Protein AF-A0A7V4ZF81-F1 (afdb_monomer_lite)

Radius of gyration: 16.07 Å; chains: 1; bounding box: 45×24×45 Å

Sequence (93 aa):
MTLKTLTPLWTGGVDGNCDRLHETGLIGSLRWWYEAIVRGLGGYACDPTEHSCTFDEEKYRKSKADDERQRLRDAGVCDACQLFGCTGWARKF

Foldseek 3Di:
DDDDDPDDDADQDPVRGGPDDDVVRVLVVVLVVVCVVCVVVVFDDDDPVDLQAAFAVVQLVPDPDPDNQVSRVSRRQGPSCQASNHHVGDHPD

Secondary structure (DSSP, 8-state):
-----SS------TTSS-SS--HHHHHHHHHHHHHHHHHHTT-----TTTT--B--HHHHHH---SSHHHHHHHTT--TTHHHH-BBTB----

Structure (mmCIF, N/CA/C/O backbone):
data_AF-A0A7V4ZF81-F1
#
_entry.id   AF-A0A7V4ZF81-F1
#
loop_
_atom_site.group_PDB
_atom_site.id
_atom_site.type_symbol
_atom_site.label_atom_id
_atom_site.label_alt_id
_atom_site.label_comp_id
_atom_site.label_asym_id
_atom_site.label_entity_id
_atom_site.label_seq_id
_atom_site.pdbx_PDB_ins_code
_atom_site.Cartn_x
_atom_site.Cartn_y
_atom_site.Cartn_z
_atom_site.occupancy
_atom_site.B_iso_or_equiv
_atom_site.auth_seq_id
_atom_site.auth_comp_id
_atom_site.auth_asym_id
_atom_site.auth_atom_id
_atom_site.pdbx_PDB_model_num
ATOM 1 N N . MET A 1 1 ? -3.477 -12.944 -16.514 1.00 80.25 1 MET A N 1
ATOM 2 C CA . MET A 1 1 ? -3.011 -11.797 -17.325 1.00 80.25 1 MET A CA 1
ATOM 3 C C . MET A 1 1 ? -1.544 -12.016 -17.644 1.00 80.25 1 MET A C 1
ATOM 5 O O . MET A 1 1 ? -0.830 -12.452 -16.752 1.00 80.25 1 MET A O 1
ATOM 9 N N . THR A 1 2 ? -1.105 -11.734 -18.870 1.00 91.31 2 THR A N 1
ATOM 10 C CA . THR A 1 2 ? 0.301 -11.883 -19.280 1.00 91.31 2 THR A CA 1
ATOM 11 C C . THR A 1 2 ? 0.814 -10.531 -19.755 1.00 91.31 2 THR A C 1
ATOM 13 O O . THR A 1 2 ? 0.197 -9.921 -20.625 1.00 91.31 2 THR A O 1
ATOM 16 N N . LEU A 1 3 ? 1.916 -10.055 -19.174 1.00 88.94 3 LEU A N 1
ATOM 17 C CA . LEU A 1 3 ? 2.556 -8.794 -19.545 1.00 88.94 3 LEU A CA 1
ATOM 18 C C . LEU A 1 3 ? 3.827 -9.076 -20.344 1.00 88.94 3 LEU A C 1
ATOM 20 O O . LEU A 1 3 ? 4.581 -9.991 -20.017 1.00 88.94 3 LEU A O 1
ATOM 24 N N . LYS A 1 4 ? 4.064 -8.275 -21.383 1.00 93.44 4 LYS A N 1
ATOM 25 C CA . LYS A 1 4 ? 5.288 -8.311 -22.184 1.00 93.44 4 LYS A CA 1
ATOM 26 C C . LYS A 1 4 ? 5.973 -6.959 -22.083 1.00 93.44 4 LYS A C 1
ATOM 28 O O . LYS A 1 4 ? 5.352 -5.934 -22.356 1.00 93.44 4 LYS A O 1
ATOM 33 N N . THR A 1 5 ? 7.243 -6.958 -21.704 1.00 91.88 5 THR A N 1
ATOM 34 C CA . THR A 1 5 ? 8.025 -5.727 -21.649 1.00 91.88 5 THR A CA 1
ATOM 35 C C . THR A 1 5 ? 8.447 -5.325 -23.067 1.00 91.88 5 THR A C 1
ATOM 37 O O . THR A 1 5 ? 8.840 -6.168 -23.875 1.00 91.88 5 THR A O 1
ATOM 40 N N . LEU A 1 6 ? 8.308 -4.038 -23.397 1.00 95.38 6 LEU A N 1
ATOM 41 C CA . LEU A 1 6 ? 8.755 -3.490 -24.688 1.00 95.38 6 LEU A CA 1
ATOM 42 C C . LEU A 1 6 ? 10.253 -3.161 -24.680 1.00 95.38 6 LEU A C 1
ATOM 44 O O . LEU A 1 6 ? 10.905 -3.181 -25.718 1.00 95.38 6 LEU A O 1
ATOM 48 N N . THR A 1 7 ? 10.793 -2.899 -23.494 1.00 93.38 7 THR A N 1
ATOM 49 C CA . THR A 1 7 ? 12.216 -2.711 -23.212 1.00 93.38 7 THR A CA 1
ATOM 50 C C . THR A 1 7 ? 12.646 -3.708 -22.138 1.00 93.38 7 THR A C 1
ATOM 52 O O . THR A 1 7 ? 11.783 -4.300 -21.477 1.00 93.38 7 THR A O 1
ATOM 55 N N . PRO A 1 8 ? 13.955 -3.918 -21.915 1.00 88.94 8 PRO A N 1
ATOM 56 C CA . PRO A 1 8 ? 14.394 -4.605 -20.710 1.00 88.94 8 PRO A CA 1
ATOM 57 C C . PRO A 1 8 ? 13.850 -3.879 -19.471 1.00 88.94 8 PRO A C 1
ATOM 59 O O . PRO A 1 8 ? 13.677 -2.658 -19.478 1.00 88.94 8 PRO A O 1
ATOM 62 N N . LEU A 1 9 ? 13.526 -4.649 -18.439 1.00 88.56 9 LEU A N 1
ATOM 63 C CA . LEU A 1 9 ? 13.076 -4.140 -17.151 1.00 88.56 9 LEU A CA 1
ATOM 64 C C . LEU A 1 9 ? 14.150 -4.474 -16.125 1.00 88.56 9 LEU A C 1
ATOM 66 O O . LEU A 1 9 ? 14.633 -5.605 -16.087 1.00 88.56 9 LEU A O 1
ATOM 70 N N . TRP A 1 10 ? 14.508 -3.492 -15.309 1.00 87.00 10 TRP A N 1
ATOM 71 C CA . TRP A 1 10 ? 15.567 -3.627 -14.321 1.00 87.00 10 TRP A CA 1
ATOM 72 C C . TRP A 1 10 ? 15.001 -3.483 -12.917 1.00 87.00 10 TRP A C 1
ATOM 74 O O . TRP A 1 10 ? 14.185 -2.604 -12.646 1.00 87.00 10 TRP A O 1
ATOM 84 N N . THR A 1 11 ? 15.478 -4.331 -12.017 1.00 88.25 11 THR A N 1
ATOM 85 C CA . THR A 1 11 ? 15.235 -4.231 -10.577 1.00 88.25 11 THR A CA 1
ATOM 86 C C . THR A 1 11 ? 16.572 -4.315 -9.858 1.00 88.25 11 THR A C 1
ATOM 88 O O . THR A 1 11 ? 17.436 -5.084 -10.276 1.00 88.25 11 THR A O 1
ATOM 91 N N . GLY A 1 12 ? 16.753 -3.534 -8.795 1.00 85.62 12 GLY A N 1
ATOM 92 C CA . GLY A 1 12 ? 17.985 -3.570 -8.010 1.00 85.62 12 GLY A CA 1
ATOM 93 C C . GLY A 1 12 ? 18.090 -4.861 -7.200 1.00 85.62 12 GLY A C 1
ATOM 94 O O . GLY A 1 12 ? 17.215 -5.141 -6.382 1.00 85.62 12 GLY A O 1
ATOM 95 N N . GLY A 1 13 ? 19.145 -5.639 -7.441 1.00 84.62 13 GLY A N 1
ATOM 96 C CA . GLY A 1 13 ? 19.570 -6.739 -6.580 1.00 84.62 13 GLY A CA 1
ATOM 97 C C . GLY A 1 13 ? 20.449 -6.258 -5.423 1.00 84.62 13 GLY A C 1
ATOM 98 O O . GLY A 1 13 ? 20.675 -5.060 -5.251 1.00 84.62 13 GLY A O 1
ATOM 99 N N . VAL A 1 14 ? 20.967 -7.205 -4.634 1.00 86.50 14 VAL A N 1
ATOM 100 C CA . VAL A 1 14 ? 21.769 -6.923 -3.423 1.00 86.50 14 VAL A CA 1
ATOM 101 C C . VAL A 1 14 ? 22.999 -6.063 -3.735 1.00 86.50 14 VAL A C 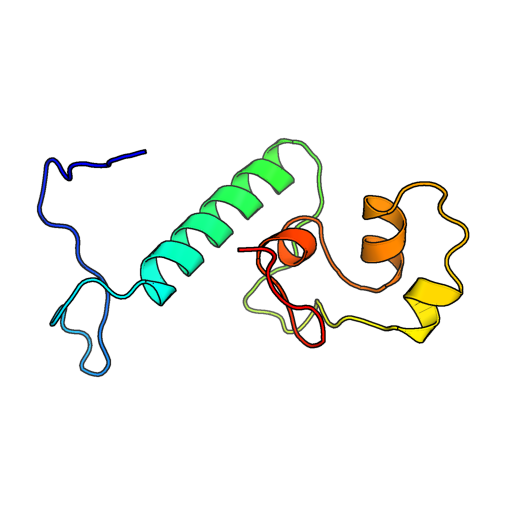1
ATOM 103 O O . VAL A 1 14 ? 23.275 -5.112 -3.011 1.00 86.50 14 VAL A O 1
ATOM 106 N N . ASP A 1 15 ? 23.674 -6.333 -4.853 1.00 88.69 15 ASP A N 1
ATOM 107 C CA . ASP A 1 15 ? 24.869 -5.595 -5.286 1.00 88.69 15 ASP A CA 1
ATOM 108 C C . ASP A 1 15 ? 24.541 -4.341 -6.123 1.00 88.69 15 ASP A C 1
ATOM 110 O O . ASP A 1 15 ? 25.403 -3.807 -6.819 1.00 88.69 15 ASP A O 1
ATOM 114 N N . GLY A 1 16 ? 23.277 -3.899 -6.145 1.00 81.56 16 GLY A N 1
ATOM 115 C CA . GLY A 1 16 ? 22.814 -2.781 -6.980 1.00 81.56 16 GLY A CA 1
ATOM 116 C C . GLY A 1 16 ? 22.704 -3.104 -8.477 1.00 81.56 16 GLY A C 1
ATOM 117 O O . GLY A 1 16 ? 22.303 -2.248 -9.263 1.00 81.56 16 GLY A O 1
ATOM 118 N N . ASN A 1 17 ? 23.007 -4.342 -8.874 1.00 84.06 17 ASN A N 1
ATOM 119 C CA . ASN A 1 17 ? 22.885 -4.836 -10.243 1.00 84.06 17 ASN A CA 1
ATOM 120 C C . ASN A 1 17 ? 21.593 -5.637 -10.434 1.00 84.06 17 ASN A C 1
ATOM 122 O O . ASN A 1 17 ? 21.062 -6.218 -9.490 1.00 84.06 17 ASN A O 1
ATOM 126 N N . CYS A 1 18 ? 21.098 -5.696 -11.671 1.00 82.44 18 CYS A N 1
ATOM 127 C CA . CYS A 1 18 ? 19.941 -6.514 -12.026 1.00 82.44 18 CYS A CA 1
ATOM 128 C C . CYS A 1 18 ? 20.399 -7.920 -12.448 1.00 82.44 18 CYS A C 1
ATOM 130 O O . CYS A 1 18 ? 20.670 -8.161 -13.622 1.00 82.44 18 CYS A O 1
ATOM 132 N N . ASP A 1 19 ? 20.489 -8.841 -11.490 1.00 84.06 19 ASP A N 1
ATOM 133 C CA . ASP A 1 19 ? 20.763 -10.272 -11.704 1.00 84.06 19 ASP A CA 1
ATOM 134 C C . ASP A 1 19 ? 19.512 -11.046 -12.159 1.00 84.06 19 ASP A C 1
ATOM 136 O O . ASP A 1 19 ? 19.597 -12.011 -12.918 1.00 84.06 19 ASP A O 1
ATOM 140 N N . ARG A 1 20 ? 18.334 -10.592 -11.723 1.00 85.75 20 ARG A N 1
ATOM 141 C CA . ARG A 1 20 ? 17.011 -11.084 -12.120 1.00 85.75 20 ARG A CA 1
ATOM 142 C C . ARG A 1 20 ? 15.951 -10.012 -11.883 1.00 85.75 20 ARG A C 1
ATOM 144 O O . ARG A 1 20 ? 16.212 -9.005 -11.230 1.00 85.75 20 ARG A O 1
ATOM 151 N N . LEU A 1 21 ? 14.732 -10.268 -12.356 1.00 87.12 21 LEU A N 1
ATOM 152 C CA . LEU A 1 21 ? 13.565 -9.502 -11.926 1.00 87.12 21 LEU A CA 1
ATOM 153 C C . LEU A 1 21 ? 13.196 -9.891 -10.493 1.00 87.12 21 LEU A C 1
ATOM 155 O O . LEU A 1 21 ? 12.822 -11.032 -10.226 1.00 87.12 21 LEU A O 1
ATOM 159 N N . HIS A 1 22 ? 13.295 -8.938 -9.573 1.00 89.88 22 HIS A N 1
ATOM 160 C CA . HIS A 1 22 ? 12.907 -9.119 -8.180 1.00 89.88 22 HIS A CA 1
ATOM 161 C C . HIS A 1 22 ? 11.436 -8.748 -8.001 1.00 89.88 22 HIS A C 1
ATOM 163 O O . HIS A 1 22 ? 11.048 -7.586 -8.142 1.00 89.88 22 HIS A O 1
ATOM 169 N N . GLU A 1 23 ? 10.614 -9.737 -7.649 1.00 89.75 23 GLU A N 1
ATOM 170 C CA . GLU A 1 23 ? 9.178 -9.555 -7.397 1.00 89.75 23 GLU A CA 1
ATOM 171 C C . GLU A 1 23 ? 8.907 -8.485 -6.334 1.00 89.75 23 GLU A C 1
ATOM 173 O O . GLU A 1 23 ? 7.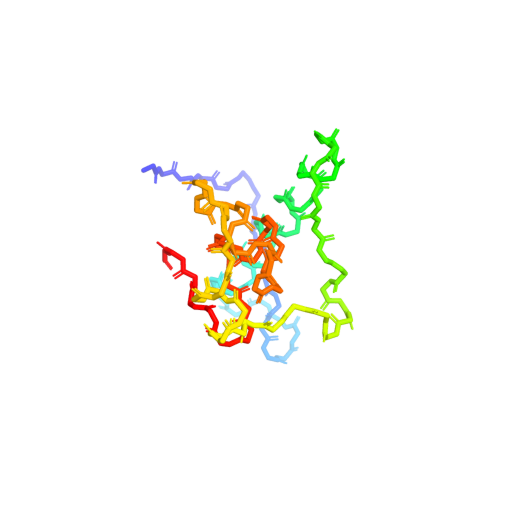973 -7.700 -6.459 1.00 89.75 23 GLU A O 1
ATOM 178 N N . THR A 1 24 ? 9.760 -8.396 -5.313 1.00 90.88 24 THR A N 1
ATOM 179 C CA . THR A 1 24 ? 9.680 -7.374 -4.261 1.00 90.88 24 THR A CA 1
ATOM 180 C C . THR A 1 24 ? 9.815 -5.955 -4.813 1.00 90.88 24 THR A C 1
ATOM 182 O O . THR A 1 24 ? 9.088 -5.066 -4.373 1.00 90.88 24 THR A O 1
ATOM 185 N N . GLY A 1 25 ? 10.674 -5.749 -5.817 1.00 90.38 25 GLY A N 1
ATOM 186 C CA . GLY A 1 25 ? 10.809 -4.473 -6.519 1.00 90.38 25 GLY A CA 1
ATOM 187 C C . GLY A 1 25 ? 9.541 -4.114 -7.292 1.00 90.38 25 GLY A C 1
ATOM 188 O O . GLY A 1 25 ? 9.039 -2.998 -7.167 1.00 90.38 25 GLY A O 1
ATOM 189 N N . LEU A 1 26 ? 8.964 -5.084 -8.011 1.00 92.06 26 LEU A N 1
ATOM 190 C CA . LEU A 1 26 ? 7.703 -4.895 -8.737 1.00 92.06 26 LEU A CA 1
ATOM 191 C C . LEU A 1 26 ? 6.545 -4.561 -7.790 1.00 92.06 26 LEU A C 1
ATOM 193 O O . LEU A 1 26 ? 5.796 -3.618 -8.038 1.00 92.06 26 LEU A O 1
ATOM 197 N N . ILE A 1 27 ? 6.416 -5.297 -6.684 1.00 93.56 27 ILE A N 1
ATOM 198 C CA . ILE A 1 27 ? 5.377 -5.069 -5.671 1.00 93.56 27 ILE A CA 1
ATOM 199 C C . ILE A 1 27 ? 5.545 -3.691 -5.024 1.00 93.56 27 ILE A C 1
ATOM 201 O O . ILE A 1 27 ? 4.553 -2.989 -4.833 1.00 93.56 27 ILE A O 1
ATOM 205 N N . GLY A 1 28 ? 6.780 -3.271 -4.735 1.00 92.25 28 GLY A N 1
ATOM 206 C CA . GLY A 1 28 ? 7.075 -1.929 -4.230 1.00 92.25 28 GLY A CA 1
ATOM 207 C C . GLY A 1 28 ? 6.658 -0.827 -5.207 1.00 92.25 28 GLY A C 1
ATOM 208 O O . GLY A 1 28 ? 6.000 0.133 -4.806 1.00 92.25 28 GLY A O 1
ATOM 209 N N . SER A 1 29 ? 6.955 -0.985 -6.502 1.00 93.06 29 SER A N 1
ATOM 210 C CA . SER A 1 29 ? 6.508 -0.043 -7.538 1.00 93.06 29 SER A CA 1
ATOM 211 C C . SER A 1 29 ? 4.984 0.000 -7.675 1.00 93.06 29 SER A C 1
ATOM 213 O O . SER A 1 29 ? 4.412 1.082 -7.811 1.00 93.06 29 SER A O 1
ATOM 215 N N . LEU A 1 30 ? 4.313 -1.155 -7.608 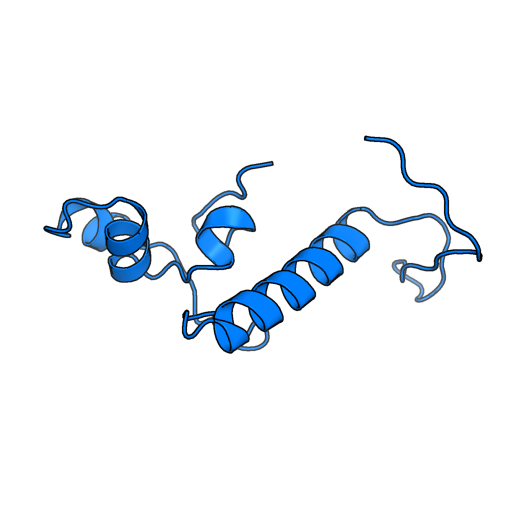1.00 94.81 30 LEU A N 1
ATOM 216 C CA . LEU A 1 30 ? 2.850 -1.232 -7.628 1.00 94.81 30 LEU A CA 1
ATOM 217 C C . LEU A 1 30 ? 2.235 -0.527 -6.419 1.00 94.81 30 LEU A C 1
ATOM 219 O O . LEU A 1 30 ? 1.286 0.237 -6.585 1.00 94.81 30 LEU A O 1
ATOM 223 N N . ARG A 1 31 ? 2.796 -0.739 -5.223 1.00 95.38 31 ARG A N 1
ATOM 224 C CA . ARG A 1 31 ? 2.378 -0.035 -4.009 1.00 95.38 31 ARG A CA 1
ATOM 225 C C . ARG A 1 31 ? 2.506 1.470 -4.195 1.00 95.38 31 ARG A C 1
ATOM 227 O O . ARG A 1 31 ? 1.539 2.182 -3.961 1.00 95.38 31 ARG A O 1
ATOM 234 N N . TRP A 1 32 ? 3.659 1.944 -4.662 1.00 95.12 32 TRP A N 1
ATOM 235 C CA . TRP A 1 32 ? 3.907 3.373 -4.852 1.00 95.12 32 TRP A CA 1
ATOM 236 C C . TRP A 1 32 ? 2.879 4.022 -5.794 1.00 95.12 32 TRP A C 1
ATOM 238 O O . TRP A 1 32 ? 2.262 5.028 -5.441 1.00 95.12 32 TRP A O 1
ATOM 248 N N . TRP A 1 33 ? 2.618 3.406 -6.954 1.00 96.69 33 TRP A N 1
ATOM 249 C CA . TRP A 1 33 ? 1.593 3.890 -7.887 1.00 96.69 33 TRP A CA 1
ATOM 250 C C . TRP A 1 33 ? 0.183 3.826 -7.300 1.00 96.69 33 TRP A C 1
ATOM 252 O O . TRP A 1 33 ? -0.609 4.747 -7.502 1.00 96.69 33 TRP A O 1
ATOM 262 N N . TYR A 1 34 ? -0.137 2.774 -6.547 1.00 96.50 34 TYR A N 1
ATOM 263 C CA . TYR A 1 34 ? -1.424 2.664 -5.870 1.00 96.50 34 TYR A CA 1
ATOM 264 C C . TYR A 1 34 ? -1.617 3.775 -4.836 1.00 96.50 34 TYR A C 1
ATOM 266 O O . TYR A 1 34 ? -2.674 4.396 -4.797 1.00 96.50 34 TYR A O 1
ATOM 274 N N . GLU A 1 35 ? -0.597 4.084 -4.035 1.00 96.06 35 GLU A N 1
ATOM 275 C CA . GLU A 1 35 ? -0.667 5.185 -3.078 1.00 96.06 35 GLU A CA 1
ATOM 276 C C . GLU A 1 35 ? -0.862 6.542 -3.777 1.00 96.06 35 GLU A C 1
ATOM 278 O O . GLU A 1 35 ? -1.630 7.373 -3.291 1.00 96.06 35 GLU A O 1
ATOM 283 N N . ALA A 1 36 ? -0.222 6.766 -4.932 1.00 96.25 36 ALA A N 1
ATOM 284 C CA . ALA A 1 36 ? -0.444 7.966 -5.741 1.00 96.25 36 ALA A CA 1
ATOM 285 C C . ALA A 1 36 ? -1.906 8.078 -6.210 1.00 96.25 36 ALA A C 1
ATOM 287 O O . ALA A 1 36 ? -2.507 9.148 -6.106 1.00 96.25 36 ALA A O 1
ATOM 288 N N . ILE A 1 37 ? -2.507 6.969 -6.653 1.00 97.50 37 ILE A N 1
ATOM 289 C CA . ILE A 1 37 ? -3.924 6.913 -7.045 1.00 97.50 37 ILE A CA 1
ATOM 290 C C . ILE A 1 37 ? -4.835 7.164 -5.838 1.00 97.50 37 ILE A C 1
ATOM 292 O O . ILE A 1 37 ? -5.751 7.978 -5.928 1.00 97.50 37 ILE A O 1
ATOM 296 N N . VAL A 1 38 ? -4.574 6.514 -4.699 1.00 96.62 38 VAL A N 1
ATOM 297 C CA . VAL A 1 38 ? -5.336 6.710 -3.455 1.00 96.62 38 VAL A CA 1
ATOM 298 C C . VAL A 1 38 ? -5.349 8.183 -3.060 1.00 96.62 38 VAL A C 1
ATOM 300 O O . VAL A 1 38 ? -6.427 8.735 -2.845 1.00 96.62 38 VAL A O 1
ATOM 303 N N . ARG A 1 39 ? -4.180 8.836 -3.020 1.00 95.56 39 ARG A N 1
ATOM 304 C CA . ARG A 1 39 ? -4.071 10.264 -2.678 1.00 95.56 39 ARG A CA 1
ATOM 305 C C . ARG A 1 39 ? -4.770 11.148 -3.715 1.00 95.56 39 ARG A C 1
ATOM 307 O O . ARG A 1 39 ? -5.470 12.081 -3.337 1.00 95.56 39 ARG A O 1
ATOM 314 N N . GLY A 1 40 ? -4.649 10.827 -5.005 1.00 97.19 40 GLY A N 1
ATOM 315 C CA . GLY A 1 40 ? -5.321 11.555 -6.088 1.00 97.19 40 GLY A CA 1
ATOM 316 C C . GLY A 1 40 ? -6.852 11.471 -6.045 1.00 97.19 40 GLY A C 1
ATOM 317 O O . GLY A 1 40 ? -7.528 12.411 -6.448 1.00 97.19 40 GLY A O 1
ATOM 318 N N . LEU A 1 41 ? -7.402 10.377 -5.513 1.00 97.12 41 LEU A N 1
ATOM 319 C CA . LEU A 1 41 ? -8.844 10.178 -5.324 1.00 97.12 41 LEU A CA 1
ATOM 320 C C . LEU A 1 41 ? -9.356 10.670 -3.956 1.00 97.12 41 LEU A C 1
ATOM 322 O O . LEU A 1 41 ? -10.509 10.417 -3.610 1.00 97.12 41 LEU A O 1
ATOM 326 N N . GLY A 1 42 ? -8.521 11.354 -3.167 1.00 94.88 42 GLY A N 1
ATOM 327 C CA . GLY A 1 42 ? -8.886 11.882 -1.846 1.00 94.88 42 GLY A CA 1
ATOM 328 C C . GLY A 1 42 ? -8.873 10.850 -0.711 1.00 94.88 42 GLY A C 1
ATOM 329 O O . GLY A 1 42 ? -9.374 11.130 0.375 1.00 94.88 42 GLY A O 1
ATOM 330 N N . GLY A 1 43 ? -8.320 9.658 -0.944 1.00 94.00 43 GLY A N 1
ATOM 331 C CA . GLY A 1 43 ? -8.067 8.658 0.092 1.00 94.00 43 GLY A CA 1
ATOM 332 C C . GLY A 1 43 ? -6.777 8.925 0.872 1.00 94.00 43 GLY A C 1
ATOM 333 O O . GLY A 1 43 ? -5.996 9.822 0.546 1.00 94.00 43 GLY A O 1
ATOM 334 N N . TYR A 1 44 ? -6.527 8.106 1.895 1.00 93.94 44 TYR A N 1
ATOM 335 C CA . TYR A 1 44 ? -5.345 8.242 2.747 1.00 93.94 44 TYR A CA 1
ATOM 336 C C . TYR A 1 44 ? -4.360 7.088 2.544 1.00 93.94 44 TYR A C 1
ATOM 338 O O . TYR A 1 44 ? -4.689 5.916 2.745 1.00 93.94 44 TYR A O 1
ATOM 346 N N . ALA A 1 45 ? -3.118 7.442 2.213 1.00 95.25 45 ALA A N 1
ATOM 347 C CA . ALA A 1 45 ? -1.976 6.539 2.177 1.00 95.25 45 ALA A CA 1
ATOM 348 C C . ALA A 1 45 ? -0.820 7.140 2.986 1.00 95.25 45 ALA A C 1
ATOM 350 O O . ALA A 1 45 ? -0.431 8.289 2.756 1.00 95.25 45 ALA A O 1
ATOM 351 N N . CYS A 1 46 ? -0.279 6.351 3.914 1.00 93.12 46 CYS A N 1
ATOM 352 C CA . CYS A 1 46 ? 0.825 6.735 4.794 1.00 93.12 46 CYS A CA 1
ATOM 353 C C . CYS A 1 46 ? 2.105 7.066 4.019 1.00 93.12 46 CYS A C 1
ATOM 355 O O . CYS A 1 46 ? 2.293 6.559 2.915 1.00 93.12 46 CYS A O 1
ATOM 357 N N . ASP A 1 47 ? 3.002 7.857 4.605 1.00 89.50 47 ASP A N 1
ATOM 358 C CA . ASP A 1 47 ? 4.365 7.974 4.086 1.00 89.50 47 ASP A CA 1
ATOM 359 C C . ASP A 1 47 ? 5.112 6.649 4.340 1.00 89.50 47 ASP A C 1
ATOM 361 O O . ASP A 1 47 ? 5.212 6.234 5.496 1.00 89.50 47 ASP A O 1
ATOM 365 N N . PRO A 1 48 ? 5.602 5.942 3.303 1.00 79.25 48 PRO A N 1
ATOM 366 C CA . PRO A 1 48 ? 6.303 4.671 3.477 1.00 79.25 48 PRO A CA 1
ATOM 367 C C . PRO A 1 48 ? 7.702 4.821 4.096 1.00 79.25 48 PRO A C 1
ATOM 369 O O . PRO A 1 48 ? 8.287 3.817 4.501 1.00 79.25 48 PRO A O 1
ATOM 372 N N . THR A 1 49 ? 8.250 6.038 4.158 1.00 82.50 49 THR A N 1
ATOM 373 C CA . THR A 1 49 ? 9.521 6.345 4.834 1.00 82.50 49 THR A CA 1
ATOM 374 C C . THR A 1 49 ? 9.342 6.581 6.333 1.00 82.50 49 THR A C 1
ATOM 376 O O . THR A 1 49 ? 10.305 6.487 7.093 1.00 82.50 49 THR A O 1
ATOM 379 N N . GLU A 1 50 ? 8.102 6.797 6.777 1.00 81.81 50 GLU A N 1
ATOM 380 C CA . GLU A 1 50 ? 7.736 6.913 8.182 1.00 81.81 50 GLU A CA 1
ATOM 381 C C . GLU A 1 50 ? 7.078 5.608 8.661 1.00 81.81 50 GLU A C 1
ATOM 383 O O . GLU A 1 50 ? 6.172 5.069 8.024 1.00 81.81 50 GLU A O 1
ATOM 388 N N . HIS A 1 51 ? 7.482 5.080 9.821 1.00 71.50 51 HIS A N 1
ATOM 389 C CA . HIS A 1 51 ? 6.875 3.878 10.420 1.00 71.50 51 HIS A CA 1
ATOM 390 C C . HIS A 1 51 ? 5.488 4.164 11.037 1.00 71.50 51 HIS A C 1
ATOM 392 O O . HIS A 1 51 ? 5.260 3.949 12.225 1.00 71.50 51 HIS A O 1
ATOM 398 N N . SER A 1 52 ? 4.554 4.674 10.233 1.00 82.81 52 SER A N 1
ATOM 399 C CA . SER A 1 52 ? 3.262 5.206 10.685 1.00 82.81 52 SER A CA 1
ATOM 400 C C . SER A 1 52 ? 2.114 4.187 10.669 1.00 82.81 52 SER A C 1
ATOM 402 O O . SER A 1 52 ? 1.186 4.304 11.467 1.00 82.81 52 SER A O 1
ATOM 404 N N . CYS A 1 53 ? 2.172 3.151 9.821 1.00 92.56 53 CYS A N 1
ATOM 405 C CA . CYS A 1 53 ? 1.145 2.102 9.762 1.00 92.56 53 CYS A CA 1
ATOM 406 C C . CYS A 1 53 ? 1.565 0.832 10.512 1.00 92.56 53 CYS A C 1
ATOM 408 O O . CYS A 1 53 ? 2.408 0.068 10.039 1.00 92.56 53 CYS A O 1
ATOM 410 N N . THR A 1 54 ? 0.912 0.577 11.646 1.00 95.38 54 THR A N 1
ATOM 411 C CA . THR A 1 54 ? 1.000 -0.675 12.410 1.00 95.38 54 THR A CA 1
ATOM 412 C C . THR A 1 54 ? -0.409 -1.100 12.795 1.00 95.38 54 THR A C 1
ATOM 414 O O . THR A 1 54 ? -1.167 -0.286 13.319 1.00 95.38 54 THR A O 1
ATOM 417 N N . PHE A 1 55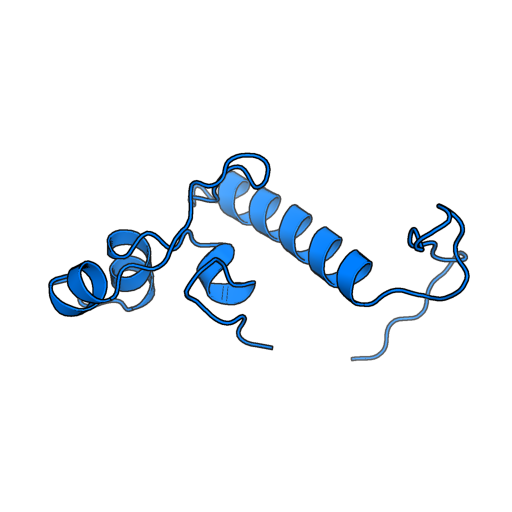 ? -0.763 -2.354 12.518 1.00 96.81 55 PHE A N 1
ATOM 418 C CA . PHE A 1 55 ? -2.080 -2.888 12.843 1.00 96.81 55 PHE A CA 1
ATOM 419 C C . PHE A 1 55 ? -2.241 -3.093 14.348 1.00 96.81 55 PHE A C 1
ATOM 421 O O . PHE A 1 55 ? -1.408 -3.727 14.996 1.00 96.81 55 PHE A O 1
ATOM 428 N N . ASP A 1 56 ? -3.349 -2.582 14.873 1.00 97.06 56 ASP A N 1
ATOM 429 C CA . ASP A 1 56 ? -3.741 -2.682 16.271 1.00 97.06 56 ASP A CA 1
ATOM 430 C C . ASP A 1 56 ? -5.041 -3.493 16.389 1.00 97.06 56 ASP A C 1
ATOM 432 O O . ASP A 1 56 ? -6.135 -3.030 16.047 1.00 97.06 56 ASP A O 1
ATOM 436 N N . GLU A 1 57 ? -4.916 -4.733 16.868 1.00 96.44 57 GLU A N 1
ATOM 437 C CA . GLU A 1 57 ? -6.043 -5.661 16.991 1.00 96.44 57 GLU A CA 1
ATOM 438 C C . GLU A 1 57 ? -7.096 -5.180 18.004 1.00 96.44 57 GLU A C 1
ATOM 440 O O . GLU A 1 57 ? -8.296 -5.412 17.824 1.00 96.44 57 GLU A O 1
ATOM 445 N N . GLU A 1 58 ? -6.677 -4.480 19.059 1.00 96.75 58 GLU A N 1
ATOM 446 C CA . GLU A 1 58 ? -7.586 -3.966 20.079 1.00 96.75 58 GLU A CA 1
ATOM 447 C C . GLU A 1 58 ? -8.468 -2.858 19.496 1.00 96.75 58 GLU A C 1
ATOM 449 O O . GLU A 1 58 ? -9.694 -2.888 19.657 1.00 96.75 58 GLU A O 1
ATOM 454 N N . LYS A 1 59 ? -7.870 -1.919 18.751 1.00 96.62 59 LYS A N 1
ATOM 455 C CA . LYS A 1 59 ? -8.613 -0.876 18.026 1.00 96.62 59 LYS A CA 1
ATOM 456 C C . LYS A 1 59 ? -9.526 -1.466 16.960 1.00 96.62 59 LYS A C 1
ATOM 458 O O . LYS A 1 59 ? -10.668 -1.023 16.842 1.00 96.62 59 LYS A O 1
ATOM 463 N N . TYR A 1 60 ? -9.072 -2.499 16.250 1.00 96.12 60 TYR A N 1
ATOM 464 C CA . TYR A 1 60 ? -9.892 -3.191 15.256 1.00 96.12 60 TYR A CA 1
ATOM 465 C C . TYR A 1 60 ? -11.169 -3.780 15.870 1.00 96.12 60 TYR A C 1
ATOM 467 O O . TYR A 1 60 ? -12.263 -3.558 15.355 1.00 96.12 60 TYR A O 1
ATOM 475 N N . ARG A 1 61 ? -11.052 -4.486 17.004 1.00 95.25 61 ARG A N 1
ATOM 476 C CA . ARG A 1 61 ? -12.198 -5.095 17.706 1.00 95.25 61 ARG A CA 1
ATOM 477 C C . ARG A 1 61 ? -13.124 -4.063 18.356 1.00 95.25 61 ARG A C 1
ATOM 479 O O . ARG A 1 61 ? -14.311 -4.332 18.513 1.00 95.25 61 ARG A O 1
ATOM 486 N N . LYS A 1 62 ? -12.589 -2.907 18.764 1.00 96.81 62 LYS A N 1
ATOM 487 C CA . LYS A 1 62 ? -13.352 -1.819 19.402 1.00 96.81 62 LYS A CA 1
ATOM 488 C C . LYS A 1 62 ? -14.029 -0.874 18.411 1.00 96.81 62 LYS A C 1
ATOM 490 O O . LY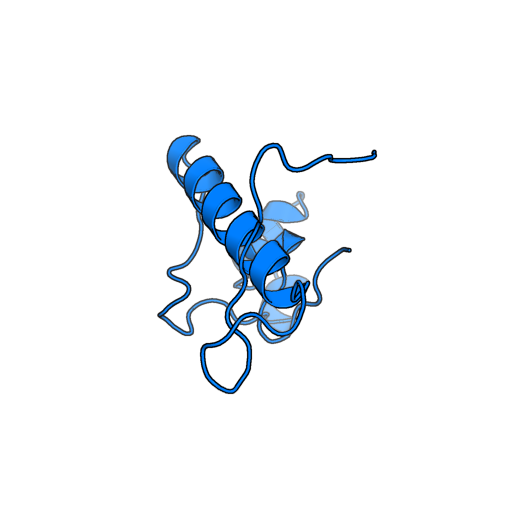S A 1 62 ? -14.929 -0.135 18.817 1.00 96.81 62 LYS A O 1
ATOM 495 N N . SER A 1 63 ? -13.595 -0.854 17.153 1.00 95.62 63 SER A N 1
ATOM 496 C CA . SER A 1 63 ? -14.188 0.014 16.142 1.00 95.62 63 SER A CA 1
ATOM 497 C C . SER A 1 63 ? -15.653 -0.357 15.905 1.00 95.62 63 SER A C 1
ATOM 499 O O . SER A 1 63 ? -16.024 -1.521 15.766 1.00 95.62 63 SER A O 1
ATOM 501 N N . LYS A 1 64 ? -16.492 0.679 15.871 1.00 95.56 64 LYS A N 1
ATOM 502 C CA . LYS A 1 64 ? -17.937 0.583 15.628 1.00 95.56 64 LYS A CA 1
ATOM 503 C C . LYS A 1 64 ? -18.290 0.784 14.154 1.00 95.56 64 LYS A C 1
ATOM 505 O O . LYS A 1 64 ? -19.455 0.988 13.840 1.00 95.56 64 LYS A O 1
ATOM 510 N N . ALA A 1 65 ? -17.294 0.803 13.269 1.00 94.94 65 ALA A N 1
ATOM 511 C CA . ALA A 1 65 ? -17.528 0.972 11.847 1.00 94.94 65 ALA A CA 1
ATOM 512 C C . ALA A 1 65 ? -18.258 -0.249 11.271 1.00 94.94 65 ALA A C 1
ATOM 514 O O . ALA A 1 65 ? -17.863 -1.394 11.523 1.00 94.94 65 ALA A O 1
ATOM 515 N N . ASP A 1 66 ? -19.289 0.008 10.468 1.00 93.31 66 ASP A N 1
ATOM 516 C CA . ASP A 1 66 ? -20.030 -1.031 9.744 1.00 93.31 66 ASP A CA 1
ATOM 517 C C . ASP A 1 66 ? -19.230 -1.580 8.551 1.00 93.31 66 ASP A C 1
ATOM 519 O O . ASP A 1 66 ? -19.370 -2.742 8.177 1.00 93.31 66 ASP A O 1
ATOM 523 N N . ASP A 1 67 ? -18.350 -0.751 7.989 1.00 95.12 67 ASP A N 1
ATOM 524 C CA . ASP A 1 67 ? -17.496 -1.070 6.849 1.00 95.12 67 ASP A CA 1
ATOM 525 C C . ASP A 1 67 ? -16.093 -1.527 7.287 1.00 95.12 67 ASP A C 1
ATOM 527 O O . ASP A 1 67 ? -15.444 -0.908 8.138 1.00 95.12 67 ASP A O 1
ATOM 531 N N . GLU A 1 68 ? -15.599 -2.604 6.669 1.00 93.38 68 GLU A N 1
ATOM 532 C CA . GLU A 1 68 ? -14.291 -3.191 6.983 1.00 93.38 68 GLU A CA 1
ATOM 533 C C . GLU A 1 68 ? -13.142 -2.225 6.671 1.00 93.38 68 GLU A C 1
ATOM 535 O O . GLU A 1 68 ? -12.195 -2.117 7.455 1.00 93.38 68 GLU A O 1
ATOM 540 N N . ARG A 1 69 ? -13.236 -1.464 5.572 1.00 93.56 69 ARG A N 1
ATOM 541 C CA . ARG A 1 69 ? -12.188 -0.515 5.169 1.00 93.56 69 ARG A CA 1
ATOM 542 C C . ARG A 1 69 ? -12.021 0.582 6.219 1.00 93.56 69 ARG A C 1
ATOM 544 O O . ARG A 1 69 ? -10.890 0.937 6.553 1.00 93.56 69 ARG A O 1
ATOM 551 N N . GLN A 1 70 ? -13.120 1.103 6.768 1.00 95.75 70 GLN A N 1
ATOM 552 C CA . GLN A 1 70 ? -13.064 2.051 7.884 1.00 95.75 70 GLN A CA 1
ATOM 553 C C . GLN A 1 70 ? -12.551 1.395 9.171 1.00 95.75 70 GLN A C 1
ATOM 555 O O . GLN A 1 70 ? -11.691 1.974 9.830 1.00 95.75 70 GLN A O 1
ATOM 560 N N . ARG A 1 71 ? -12.995 0.175 9.498 1.00 96.62 71 ARG A N 1
ATOM 561 C CA . ARG A 1 71 ? -12.517 -0.555 10.685 1.00 96.62 71 ARG A CA 1
ATOM 562 C C . ARG A 1 71 ? -10.998 -0.754 10.676 1.00 96.62 71 ARG A C 1
ATOM 564 O O . ARG A 1 71 ? -10.340 -0.612 11.704 1.00 96.62 71 ARG A O 1
ATOM 571 N N . LEU A 1 72 ? -10.429 -1.042 9.507 1.00 95.88 72 LEU A N 1
ATOM 572 C CA . LEU A 1 72 ? -8.984 -1.169 9.313 1.00 95.88 72 LEU A CA 1
ATOM 573 C C . LEU A 1 72 ? -8.252 0.172 9.435 1.00 95.88 72 LEU A C 1
ATOM 575 O O . LEU A 1 72 ? -7.167 0.212 10.015 1.00 95.88 72 LEU A O 1
ATOM 579 N N . ARG A 1 73 ? -8.848 1.276 8.963 1.00 95.19 73 ARG A N 1
ATOM 580 C CA . ARG A 1 73 ? -8.299 2.623 9.198 1.00 95.19 73 ARG A CA 1
ATOM 581 C C . ARG A 1 73 ? -8.251 2.956 10.686 1.00 95.19 73 ARG A C 1
ATOM 583 O O . ARG A 1 73 ? -7.214 3.414 11.160 1.00 95.19 73 ARG A O 1
ATOM 590 N N . ASP A 1 74 ? -9.320 2.663 11.423 1.00 96.25 74 ASP A N 1
ATOM 591 C CA . ASP A 1 74 ? -9.375 2.862 12.878 1.00 96.25 74 ASP A CA 1
ATOM 592 C C . ASP A 1 74 ? -8.300 2.032 13.606 1.00 96.25 74 ASP A C 1
ATOM 594 O O . ASP A 1 74 ? -7.759 2.453 14.630 1.00 96.25 74 ASP A O 1
ATOM 598 N N . ALA A 1 75 ? -7.947 0.872 13.043 1.00 96.88 75 ALA A N 1
ATOM 599 C CA . ALA A 1 75 ? -6.891 -0.018 13.518 1.00 96.88 75 ALA A CA 1
ATOM 600 C C . ALA A 1 75 ? -5.470 0.355 13.046 1.00 96.88 75 ALA A C 1
ATOM 602 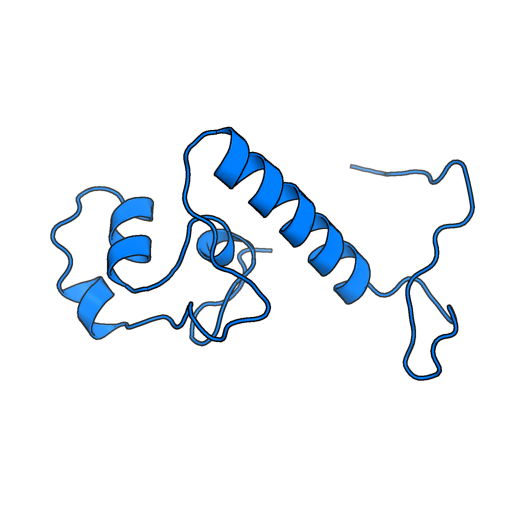O O . ALA A 1 75 ? -4.544 -0.427 13.252 1.00 96.88 75 ALA A O 1
ATOM 603 N N . GLY A 1 76 ? -5.273 1.518 12.412 1.00 95.31 76 GLY A N 1
ATOM 604 C CA . GLY A 1 76 ? -3.952 2.010 11.993 1.00 95.31 76 GLY A CA 1
ATOM 605 C C . GLY A 1 76 ? -3.489 1.565 10.598 1.00 95.31 76 GLY A C 1
ATOM 606 O O . GLY A 1 76 ? -2.329 1.779 10.238 1.00 95.31 76 GLY A O 1
ATOM 607 N N . VAL A 1 77 ? -4.371 0.972 9.786 1.00 96.31 77 VAL A N 1
ATOM 608 C CA . VAL A 1 77 ? -4.049 0.467 8.441 1.00 96.31 77 VAL A CA 1
ATOM 609 C C . VAL A 1 77 ? -4.637 1.392 7.368 1.00 96.31 77 VAL A C 1
ATOM 611 O O . VAL A 1 77 ? -5.846 1.403 7.122 1.00 96.31 77 VAL A O 1
ATOM 614 N N . CYS A 1 78 ? -3.776 2.171 6.700 1.00 95.62 78 CYS A N 1
ATOM 615 C CA . CYS A 1 78 ? -4.187 3.069 5.613 1.00 95.62 78 CYS A CA 1
ATOM 616 C C . CYS A 1 78 ? -4.687 2.303 4.376 1.00 95.62 78 CYS A C 1
ATOM 618 O O . CYS A 1 78 ? -4.422 1.109 4.229 1.00 95.62 78 CYS A O 1
ATOM 620 N N . ASP A 1 79 ? -5.345 2.994 3.442 1.00 95.94 79 ASP A N 1
ATOM 621 C CA . ASP A 1 79 ? -5.997 2.363 2.286 1.00 95.94 79 ASP A CA 1
ATOM 622 C C . ASP A 1 79 ? -5.023 1.542 1.412 1.00 95.94 79 ASP A C 1
ATOM 624 O O . ASP A 1 79 ? -5.411 0.534 0.824 1.00 95.94 79 ASP A O 1
ATOM 628 N N . ALA A 1 80 ? -3.747 1.939 1.348 1.00 95.94 80 ALA A N 1
ATOM 629 C CA . ALA A 1 80 ? -2.698 1.181 0.663 1.00 95.94 80 ALA A CA 1
ATOM 630 C C . ALA A 1 80 ? -2.243 -0.055 1.444 1.00 95.94 80 ALA A C 1
ATOM 632 O O . ALA A 1 80 ? -2.156 -1.151 0.884 1.00 95.94 80 ALA A O 1
ATOM 633 N N . CYS A 1 81 ? -2.001 0.093 2.746 1.00 95.94 81 CYS A N 1
ATOM 634 C CA . CYS A 1 81 ? -1.579 -1.005 3.613 1.00 95.94 81 CYS A CA 1
ATOM 635 C C . CYS A 1 81 ? -2.647 -2.098 3.740 1.00 95.94 81 CYS A C 1
ATOM 637 O O . CYS A 1 81 ? -2.295 -3.254 3.954 1.00 95.94 81 CYS A O 1
ATOM 639 N N . GLN A 1 82 ? -3.931 -1.781 3.546 1.00 96.31 82 GLN A N 1
ATOM 640 C CA . GLN A 1 82 ? -4.997 -2.788 3.557 1.00 96.31 82 GLN A CA 1
ATOM 641 C C . GLN A 1 82 ? -4.801 -3.858 2.469 1.00 96.31 82 GLN A C 1
ATOM 643 O O . GLN A 1 82 ? -5.092 -5.030 2.717 1.00 96.31 82 GLN A O 1
ATOM 648 N N . LEU A 1 83 ? -4.251 -3.472 1.310 1.00 96.06 83 LEU A N 1
ATOM 649 C CA . LEU A 1 83 ? -3.950 -4.363 0.186 1.00 96.06 83 LEU A CA 1
ATOM 650 C C . LEU A 1 83 ? -2.506 -4.893 0.225 1.00 96.06 83 LEU A C 1
ATOM 652 O O . LEU A 1 83 ? -2.283 -6.099 0.100 1.00 96.06 83 LEU A O 1
ATOM 656 N N . PHE A 1 84 ? -1.530 -3.996 0.407 1.00 95.50 84 PHE A N 1
ATOM 657 C CA . PHE A 1 84 ? -0.094 -4.296 0.306 1.00 95.50 84 PHE A CA 1
ATOM 658 C C . PHE A 1 84 ? 0.561 -4.744 1.619 1.00 95.50 84 PHE A C 1
ATOM 660 O O . PHE A 1 84 ? 1.719 -5.159 1.605 1.00 95.50 84 PHE A O 1
ATOM 667 N N . GLY A 1 85 ? -0.159 -4.683 2.738 1.00 94.50 85 GLY A N 1
ATOM 668 C CA . GLY A 1 85 ? 0.345 -5.049 4.056 1.00 94.50 85 GLY A CA 1
ATOM 669 C C . GLY A 1 85 ? 1.102 -3.930 4.779 1.00 94.50 85 GLY A C 1
ATOM 670 O O . GLY A 1 85 ? 1.567 -2.945 4.191 1.00 94.50 85 GLY A O 1
ATOM 671 N N . CYS A 1 86 ? 1.226 -4.110 6.090 1.00 94.19 86 CYS A N 1
ATOM 672 C CA . CYS A 1 86 ? 2.075 -3.336 6.995 1.00 94.19 86 CYS A CA 1
ATOM 673 C C . CYS A 1 86 ? 2.451 -4.197 8.211 1.00 94.19 86 CYS A C 1
ATOM 675 O O . CYS A 1 86 ? 2.079 -5.369 8.293 1.00 94.19 86 CYS A O 1
ATOM 677 N N . THR A 1 87 ? 3.176 -3.640 9.179 1.00 94.25 87 THR A N 1
ATOM 678 C CA . THR A 1 87 ? 3.478 -4.354 10.427 1.00 94.25 87 THR A CA 1
ATOM 679 C C . THR A 1 87 ? 2.182 -4.819 11.094 1.00 94.25 87 THR A C 1
ATOM 681 O O . THR A 1 87 ? 1.267 -4.022 11.298 1.00 94.25 87 THR A O 1
ATOM 684 N N . GLY A 1 88 ? 2.087 -6.118 11.393 1.00 94.81 88 GLY A N 1
ATOM 685 C CA . GLY A 1 88 ? 0.891 -6.732 11.980 1.00 94.81 88 GLY A CA 1
ATOM 686 C C . GLY A 1 88 ? -0.262 -7.010 11.002 1.00 94.81 88 GLY A C 1
ATOM 687 O O . GLY A 1 88 ? -1.273 -7.557 11.428 1.00 94.81 88 GLY A O 1
ATOM 688 N N . TRP A 1 89 ? -0.131 -6.691 9.706 1.00 95.81 89 TRP A N 1
ATOM 689 C CA . TRP A 1 89 ? -1.162 -6.951 8.691 1.00 95.81 89 TRP A CA 1
ATOM 690 C C . TRP A 1 89 ? -0.574 -7.531 7.401 1.00 95.81 89 TRP A C 1
ATOM 692 O O . TRP A 1 89 ? 0.197 -6.880 6.694 1.00 95.81 89 TRP A O 1
ATOM 702 N N . ALA A 1 90 ? -0.970 -8.760 7.067 1.00 96.00 90 ALA A N 1
ATOM 703 C CA . ALA A 1 90 ? -0.508 -9.436 5.861 1.00 96.00 90 ALA A CA 1
ATOM 704 C C . ALA A 1 90 ? -1.136 -8.842 4.589 1.00 96.00 90 ALA A C 1
ATOM 706 O O . ALA A 1 90 ? -2.325 -8.513 4.552 1.00 96.00 90 ALA A O 1
ATOM 707 N N . ARG A 1 91 ? -0.335 -8.762 3.520 1.00 94.88 91 ARG A N 1
ATOM 708 C CA . ARG A 1 91 ? -0.819 -8.426 2.172 1.00 94.88 91 ARG A CA 1
ATOM 709 C C . ARG A 1 91 ? -1.831 -9.469 1.676 1.00 94.88 91 ARG A C 1
ATOM 711 O O . ARG A 1 91 ? -1.810 -10.614 2.124 1.00 94.88 91 ARG A O 1
ATOM 718 N N . LYS A 1 92 ? -2.702 -9.089 0.739 1.00 95.06 92 LYS A N 1
ATOM 719 C CA . LYS A 1 92 ? -3.832 -9.931 0.286 1.00 95.06 92 LYS A CA 1
ATOM 720 C C . LYS A 1 92 ? -3.560 -10.774 -0.972 1.00 95.06 92 LYS A C 1
ATOM 722 O O . LYS A 1 92 ? -4.494 -11.393 -1.475 1.00 95.06 92 LYS A O 1
ATOM 727 N N . PHE A 1 93 ? -2.326 -10.790 -1.479 1.00 92.06 93 PHE A N 1
ATOM 728 C CA . PHE A 1 93 ? -1.925 -11.502 -2.699 1.00 92.06 93 PHE A CA 1
ATOM 729 C C . PHE A 1 93 ? -0.507 -12.081 -2.610 1.00 92.06 93 PHE A C 1
ATOM 731 O O . PHE A 1 93 ? 0.283 -11.635 -1.742 1.00 92.06 93 PHE A O 1
#

pLDDT: mean 92.42, std 5.08, range [71.5, 97.5]